Protein AF-A0A3P7K8U7-F1 (afdb_monomer)

Radius of gyration: 27.92 Å; Cα contacts (8 Å, |Δi|>4): 112; chains: 1; bounding box: 57×31×73 Å

Secondary structure (DSSP, 8-state):
-EE--TTS--EE-----PPPPPP-GGG-HHHHS-EEEEEEEEEPPPTTS--EEEEEEEEES-S---TTPPP-EEEEEEEEE--

Nearest PDB structures (foldseek):
  4ibn-assembly1_A  TM=4.722E-01  e=1.137E+00  uncultured organism
  5fs4-assembly1_A  TM=5.083E-01  e=3.700E+00  Acinetobacter phage AP205

Solvent-accessible surface area (backbone atoms only — not comparable to full-atom values): 5549 Å² total; per-residue (Å²): 102,79,63,91,44,101,90,56,81,84,56,81,58,87,77,92,79,87,80,83,72,91,80,61,61,86,76,41,65,76,26,62,40,64,40,73,52,72,52,72,51,74,57,78,69,62,92,94,55,70,51,40,39,44,33,44,37,40,38,30,69,39,69,59,79,59,96,90,64,85,86,70,74,49,76,48,79,47,78,46,75,52,127

InterPro domains:
  IPR014752 Arrestin-like, C-terminal domain superfamily [G3DSA:2.60.40.640] (30-79)

Foldseek 3Di:
DWDDDPVDDIDDDDDDDDDDDDDDLVVDPQQQAKDKDKDKDWDDDDPDAFTKIKMKMKIWRGNDDDPPDDTDIDMDIDIDGDD

pLDDT: mean 81.26, std 12.89, range [44.12, 95.88]

Organism: Strongylus vulgaris (NCBI:txid40348)

Structure (mmCIF, N/CA/C/O backbone):
data_AF-A0A3P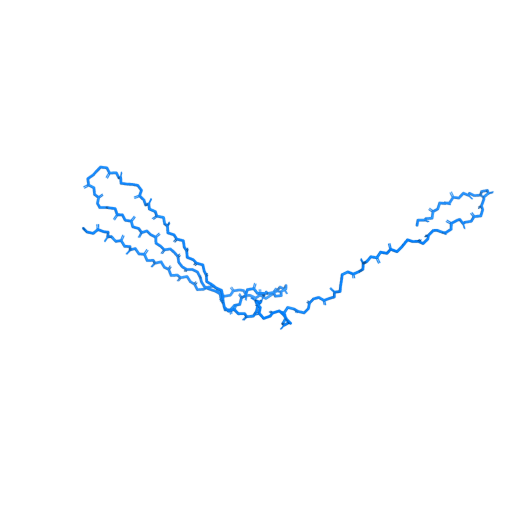7K8U7-F1
#
_entry.id   AF-A0A3P7K8U7-F1
#
loop_
_atom_site.group_PDB
_atom_site.id
_atom_site.type_symbol
_atom_site.label_atom_id
_atom_site.label_alt_id
_atom_site.label_comp_id
_atom_site.label_asym_id
_atom_site.label_entity_id
_atom_site.label_seq_id
_atom_site.pdbx_PDB_ins_code
_atom_site.Cartn_x
_atom_site.Cartn_y
_atom_site.Cartn_z
_atom_site.occupancy
_atom_site.B_iso_or_equiv
_atom_site.auth_seq_id
_atom_site.auth_comp_id
_atom_site.auth_asym_id
_atom_site.auth_atom_id
_atom_site.pdbx_PDB_model_num
ATOM 1 N N . ALA A 1 1 ? 27.726 10.703 -19.409 1.00 63.28 1 ALA A N 1
ATOM 2 C CA . ALA A 1 1 ? 27.906 12.150 -19.642 1.00 63.28 1 ALA A CA 1
ATOM 3 C C . ALA A 1 1 ? 28.741 12.317 -20.900 1.00 63.28 1 ALA A C 1
ATOM 5 O O . ALA A 1 1 ? 29.595 11.468 -21.131 1.00 63.28 1 ALA A O 1
ATOM 6 N N . ILE A 1 2 ? 28.463 13.341 -21.704 1.00 65.75 2 ILE A N 1
ATOM 7 C CA . ILE A 1 2 ? 29.217 13.648 -22.923 1.00 65.75 2 ILE A CA 1
ATOM 8 C C . ILE A 1 2 ? 29.905 14.990 -22.675 1.00 65.75 2 ILE A C 1
ATOM 10 O O . ILE A 1 2 ? 29.252 15.936 -22.240 1.00 65.75 2 ILE A O 1
ATOM 14 N N . CYS A 1 3 ? 31.220 15.043 -22.869 1.00 68.00 3 CYS A N 1
ATOM 15 C CA . CYS A 1 3 ? 31.983 16.285 -22.835 1.00 68.00 3 CYS A CA 1
ATOM 16 C C . CYS A 1 3 ? 32.350 16.647 -24.267 1.00 68.00 3 CYS A C 1
ATOM 18 O O . CYS A 1 3 ? 33.274 16.055 -24.819 1.00 68.00 3 CYS A O 1
ATOM 20 N N . GLU A 1 4 ? 31.641 17.610 -24.845 1.00 73.12 4 GLU A N 1
ATOM 21 C CA . GLU A 1 4 ? 31.941 18.086 -26.191 1.00 73.12 4 GLU A CA 1
ATOM 22 C C . GLU A 1 4 ? 33.204 18.952 -26.172 1.00 73.12 4 GLU A C 1
ATOM 24 O O . GLU A 1 4 ? 33.314 19.923 -25.417 1.00 73.12 4 GLU A O 1
ATOM 29 N N . ARG A 1 5 ? 34.178 18.577 -27.001 1.00 77.62 5 ARG A N 1
ATOM 30 C CA . ARG A 1 5 ? 35.399 19.343 -27.252 1.00 77.62 5 ARG A CA 1
ATOM 31 C C . ARG A 1 5 ? 35.606 19.392 -28.763 1.00 77.62 5 ARG A C 1
ATOM 33 O O . ARG A 1 5 ? 36.022 18.393 -29.328 1.00 77.62 5 ARG A O 1
ATOM 40 N N . PRO A 1 6 ? 35.362 20.533 -29.428 1.00 77.50 6 PRO A N 1
ATOM 41 C CA . PRO A 1 6 ? 35.397 20.625 -30.893 1.00 77.50 6 PRO A CA 1
ATOM 42 C C . PRO A 1 6 ? 36.734 20.242 -31.549 1.00 77.50 6 PRO A C 1
ATOM 44 O O . PRO A 1 6 ? 36.790 20.032 -32.756 1.00 77.50 6 PRO A O 1
ATOM 47 N N . TRP A 1 7 ? 37.817 20.201 -30.769 1.00 84.50 7 TRP A N 1
ATOM 48 C CA . TRP A 1 7 ? 39.178 19.878 -31.205 1.00 84.50 7 TRP A CA 1
ATOM 49 C C . TRP A 1 7 ? 39.642 18.469 -30.799 1.00 84.50 7 TRP A C 1
ATOM 51 O O . TRP A 1 7 ? 40.809 18.141 -30.998 1.00 84.50 7 TRP A O 1
ATOM 61 N N . ASP A 1 8 ? 38.780 17.663 -30.180 1.00 76.56 8 ASP A N 1
ATOM 62 C CA . ASP A 1 8 ? 39.123 16.359 -29.607 1.00 76.56 8 ASP A CA 1
ATOM 63 C C . ASP A 1 8 ? 37.999 15.351 -29.894 1.00 76.56 8 ASP A C 1
ATOM 65 O O . ASP A 1 8 ? 36.872 15.729 -30.207 1.00 76.56 8 ASP A O 1
ATOM 69 N N . PHE A 1 9 ? 38.298 14.058 -29.832 1.00 76.62 9 PHE A N 1
ATOM 70 C CA . PHE A 1 9 ? 37.308 13.026 -30.142 1.00 76.62 9 PHE A CA 1
ATOM 71 C C . PHE A 1 9 ? 36.307 12.854 -28.993 1.00 76.62 9 PHE A C 1
ATOM 73 O O . PHE A 1 9 ? 36.645 13.035 -27.821 1.00 76.62 9 PHE A O 1
ATOM 80 N N . ASP A 1 10 ? 35.079 12.443 -29.316 1.00 76.25 10 ASP A N 1
ATOM 81 C CA . ASP A 1 10 ? 34.019 12.270 -28.323 1.00 76.25 10 ASP A CA 1
ATOM 82 C C . ASP A 1 10 ? 34.353 11.166 -27.311 1.00 76.25 10 ASP A C 1
ATOM 84 O O . ASP A 1 10 ? 34.359 9.968 -27.611 1.00 76.25 10 ASP A O 1
ATOM 88 N N . ILE A 1 11 ? 34.584 11.570 -26.061 1.00 78.50 11 ILE A N 1
ATOM 89 C CA . ILE A 1 11 ? 34.807 10.641 -24.954 1.00 78.50 11 ILE A CA 1
ATOM 90 C C . ILE A 1 11 ? 33.451 10.239 -24.369 1.00 78.50 11 ILE A C 1
ATOM 92 O O . ILE A 1 11 ? 32.800 11.008 -23.656 1.00 78.50 11 ILE A O 1
ATOM 96 N N . VAL A 1 12 ? 33.037 8.997 -24.623 1.00 78.06 12 VAL A N 1
ATOM 97 C CA . VAL A 1 12 ? 31.807 8.424 -24.059 1.00 78.06 12 VAL A CA 1
ATOM 98 C C . VAL A 1 12 ? 32.119 7.683 -22.761 1.00 78.06 12 VAL A C 1
ATOM 100 O O . VAL A 1 12 ? 32.863 6.704 -22.754 1.00 78.06 12 VAL A O 1
ATOM 103 N N . THR A 1 13 ? 31.494 8.097 -21.655 1.00 81.50 13 THR A N 1
ATOM 104 C CA . THR A 1 13 ? 31.551 7.356 -20.384 1.00 81.50 13 THR A CA 1
ATOM 105 C C . THR A 1 13 ? 30.244 6.612 -20.107 1.00 81.50 13 THR A C 1
ATOM 107 O O . THR A 1 13 ? 29.152 7.175 -20.245 1.00 81.50 13 THR A O 1
ATOM 110 N N . ARG A 1 14 ? 30.351 5.346 -19.686 1.00 83.06 14 ARG A N 1
ATOM 111 C CA . ARG A 1 14 ? 29.226 4.506 -19.252 1.00 83.06 14 ARG A CA 1
ATOM 112 C C . ARG A 1 14 ? 29.308 4.310 -17.744 1.00 83.06 14 ARG A C 1
ATOM 114 O O . ARG A 1 14 ? 30.344 3.901 -17.231 1.00 83.06 14 ARG A O 1
ATOM 121 N N . LYS A 1 15 ? 28.208 4.583 -17.044 1.00 87.25 15 LYS A N 1
ATOM 122 C CA . LYS A 1 15 ? 28.093 4.381 -15.598 1.00 87.25 15 LYS A CA 1
ATOM 123 C C . LYS A 1 15 ? 26.928 3.441 -15.323 1.00 87.25 15 LYS A C 1
ATOM 125 O O . LYS A 1 15 ? 25.831 3.671 -15.825 1.00 87.25 15 LYS A O 1
ATOM 130 N N . ALA A 1 16 ? 27.181 2.395 -14.542 1.00 89.06 16 ALA A N 1
ATOM 131 C CA . ALA A 1 16 ? 26.125 1.512 -14.075 1.00 89.06 16 ALA A CA 1
ATOM 132 C C . ALA A 1 16 ? 25.175 2.272 -13.139 1.00 89.06 16 ALA A C 1
ATO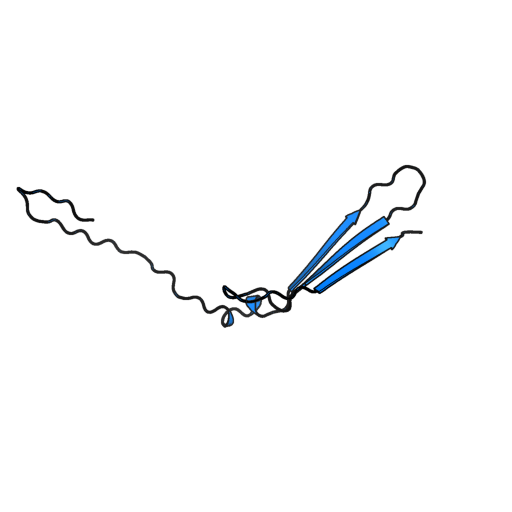M 134 O O . ALA A 1 16 ? 25.605 3.119 -12.350 1.00 89.06 16 ALA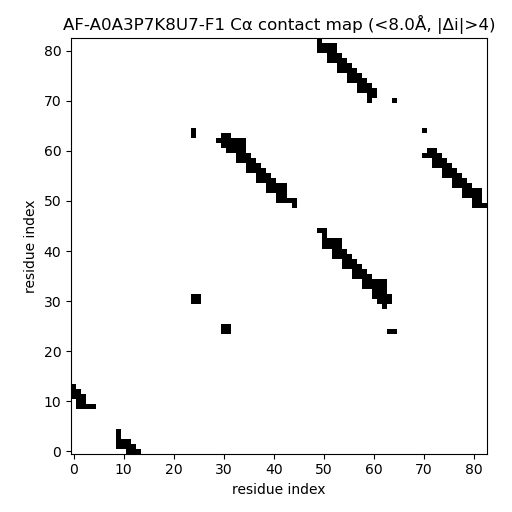 A O 1
ATOM 135 N N . PHE A 1 17 ? 23.891 1.954 -13.230 1.00 88.25 17 PHE A N 1
ATOM 136 C CA . PHE A 1 17 ? 22.862 2.421 -12.314 1.00 88.25 17 PHE A CA 1
ATOM 137 C C . PHE A 1 17 ? 21.935 1.255 -11.984 1.00 88.25 17 PHE A C 1
ATOM 139 O O . PHE A 1 17 ? 21.809 0.313 -12.766 1.00 88.25 17 PHE A O 1
ATOM 146 N N . THR A 1 18 ? 21.302 1.327 -10.820 1.00 89.12 18 THR A N 1
ATOM 147 C CA . THR A 1 18 ? 20.319 0.335 -10.391 1.00 89.12 18 THR A CA 1
ATOM 148 C C . THR A 1 18 ? 18.928 0.853 -10.714 1.00 89.12 18 THR A C 1
ATOM 150 O O . THR A 1 18 ? 18.599 1.992 -10.386 1.00 89.12 18 THR A O 1
ATOM 153 N N . VAL A 1 19 ? 18.109 0.008 -11.334 1.00 86.31 19 VAL A N 1
ATOM 154 C CA . VAL A 1 19 ? 16.669 0.234 -11.465 1.00 86.31 19 VAL A CA 1
ATOM 155 C C . VAL A 1 19 ? 15.984 -0.568 -10.370 1.00 86.31 19 VAL A C 1
ATOM 157 O O . VAL A 1 19 ? 16.205 -1.773 -10.264 1.00 86.31 19 VAL A O 1
ATOM 160 N N . ILE A 1 20 ? 15.177 0.097 -9.549 1.00 82.81 20 ILE A N 1
ATOM 161 C CA . ILE A 1 20 ? 14.288 -0.590 -8.612 1.00 82.81 20 ILE A CA 1
ATOM 162 C C . ILE A 1 20 ? 13.123 -1.143 -9.440 1.00 82.81 20 ILE A C 1
ATOM 164 O O . ILE A 1 20 ? 12.518 -0.408 -10.221 1.00 82.81 20 ILE A O 1
ATOM 168 N N . GLY A 1 21 ? 12.889 -2.453 -9.339 1.00 80.44 21 GLY A N 1
ATOM 169 C CA . GLY A 1 21 ? 11.848 -3.147 -10.095 1.00 80.44 21 GLY A CA 1
ATOM 170 C C . GLY A 1 21 ? 10.437 -2.693 -9.718 1.00 80.44 21 GLY A C 1
ATOM 171 O O . GLY A 1 21 ? 10.234 -2.006 -8.720 1.00 80.44 21 GLY A O 1
ATOM 172 N N . ILE A 1 22 ? 9.458 -3.092 -10.530 1.00 79.44 22 ILE A N 1
ATOM 173 C CA . ILE A 1 22 ? 8.041 -2.883 -10.216 1.00 79.44 22 ILE A CA 1
ATOM 174 C C . ILE A 1 22 ? 7.691 -3.776 -9.024 1.00 79.44 22 ILE A C 1
ATOM 176 O O . ILE A 1 22 ? 7.876 -4.991 -9.089 1.00 79.44 22 ILE A O 1
ATOM 180 N N . GLU A 1 23 ? 7.194 -3.170 -7.951 1.00 77.94 23 GLU A N 1
ATOM 181 C CA . GLU A 1 23 ? 6.750 -3.877 -6.754 1.00 77.94 23 GLU A CA 1
ATOM 182 C C . GLU A 1 23 ? 5.247 -4.165 -6.864 1.00 77.94 23 GLU A C 1
ATOM 184 O O . GLU A 1 23 ? 4.433 -3.247 -6.996 1.00 77.94 23 GLU A O 1
ATOM 189 N N . ASP A 1 24 ? 4.874 -5.447 -6.865 1.00 83.50 24 ASP A N 1
ATOM 190 C CA . ASP A 1 24 ? 3.470 -5.855 -6.816 1.00 83.50 24 ASP A CA 1
ATOM 191 C C . ASP A 1 24 ? 3.003 -5.855 -5.362 1.00 83.50 24 ASP A C 1
ATOM 193 O O . ASP A 1 24 ? 3.392 -6.713 -4.572 1.00 83.50 24 ASP A O 1
ATOM 197 N N . ILE A 1 25 ? 2.137 -4.910 -5.009 1.00 84.81 25 ILE A N 1
ATOM 198 C CA . ILE A 1 25 ? 1.558 -4.784 -3.665 1.00 84.81 25 ILE A CA 1
ATOM 199 C C . ILE A 1 25 ? 0.867 -6.080 -3.220 1.00 84.81 25 ILE A C 1
ATOM 201 O O . ILE A 1 25 ? 0.876 -6.397 -2.034 1.00 84.81 25 ILE A O 1
ATOM 205 N N . ASN A 1 26 ? 0.303 -6.857 -4.150 1.00 83.44 26 ASN A N 1
ATOM 206 C CA . ASN A 1 26 ? -0.371 -8.113 -3.812 1.00 83.44 26 ASN A CA 1
ATOM 207 C C . ASN A 1 26 ? 0.606 -9.226 -3.406 1.00 83.44 26 ASN A C 1
ATOM 209 O O . ASN A 1 26 ? 0.180 -10.237 -2.850 1.00 83.44 26 ASN A O 1
ATOM 213 N N . SER A 1 27 ? 1.903 -9.058 -3.682 1.00 86.06 27 SER A N 1
ATOM 214 C CA . SER A 1 27 ? 2.945 -10.003 -3.273 1.00 86.06 27 SER A CA 1
ATOM 215 C C . SER A 1 27 ? 3.353 -9.853 -1.804 1.00 86.06 27 SER A C 1
ATOM 217 O O . SER A 1 27 ? 3.895 -10.795 -1.225 1.00 86.06 27 SER A O 1
ATOM 219 N N . ASP A 1 28 ? 3.050 -8.712 -1.174 1.00 90.06 28 ASP A N 1
ATOM 220 C CA . ASP A 1 28 ? 3.288 -8.488 0.250 1.00 90.06 28 ASP A CA 1
ATOM 221 C C . ASP A 1 28 ? 1.993 -8.690 1.046 1.00 90.06 28 ASP A C 1
ATOM 223 O O . ASP A 1 28 ? 1.107 -7.834 1.076 1.00 90.06 28 ASP A O 1
ATOM 227 N N . ALA A 1 29 ? 1.901 -9.824 1.745 1.00 87.62 29 ALA A N 1
ATOM 228 C CA . ALA A 1 29 ? 0.746 -10.170 2.574 1.00 87.62 29 ALA A CA 1
ATOM 229 C C . ALA A 1 29 ? 0.396 -9.079 3.607 1.00 87.62 29 ALA A C 1
ATOM 231 O O . ALA A 1 29 ? -0.776 -8.846 3.890 1.00 87.62 29 ALA A O 1
ATOM 232 N N . ARG A 1 30 ? 1.387 -8.329 4.108 1.00 89.50 30 ARG A N 1
ATOM 233 C CA . ARG A 1 30 ? 1.169 -7.253 5.093 1.00 89.50 30 ARG A CA 1
ATOM 234 C C . ARG A 1 30 ? 0.344 -6.101 4.523 1.00 89.50 30 ARG A C 1
ATOM 236 O O . ARG A 1 30 ? -0.298 -5.363 5.271 1.00 89.50 30 ARG A O 1
ATOM 243 N N . LEU A 1 31 ? 0.374 -5.933 3.201 1.00 91.31 31 LEU A N 1
ATOM 244 C CA . LEU A 1 31 ? -0.331 -4.870 2.495 1.00 91.31 31 LEU A CA 1
ATOM 245 C C . LEU A 1 31 ? -1.800 -5.207 2.227 1.00 91.31 31 LEU A C 1
ATOM 247 O O . LEU A 1 31 ? -2.602 -4.290 2.057 1.00 91.31 31 LEU A O 1
ATOM 251 N N . VAL A 1 32 ? -2.172 -6.488 2.241 1.00 91.12 32 VAL A N 1
ATOM 252 C CA . VAL A 1 32 ? -3.548 -6.964 2.009 1.00 91.12 32 VAL A CA 1
ATOM 253 C C . VAL A 1 32 ? -4.304 -7.317 3.291 1.00 91.12 32 VAL A C 1
ATOM 255 O O . VAL A 1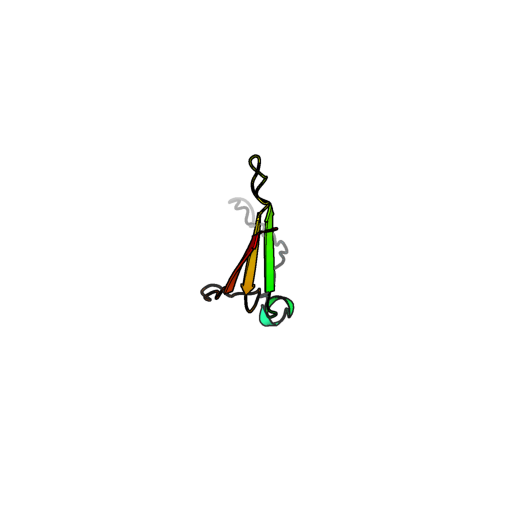 32 ? -5.518 -7.497 3.2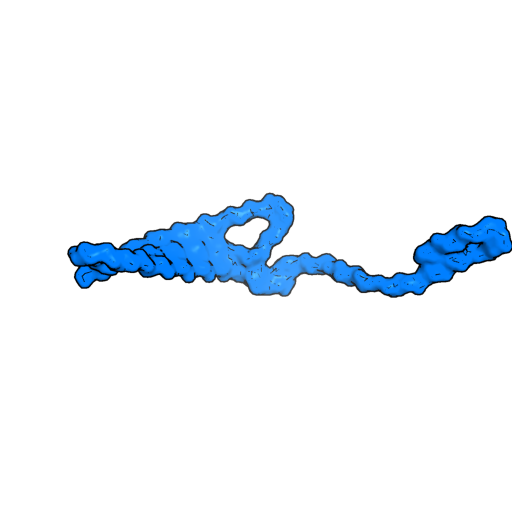47 1.00 91.12 32 VAL A O 1
ATOM 258 N N . GLU A 1 33 ? -3.625 -7.374 4.435 1.00 91.81 33 GLU A N 1
ATOM 259 C CA . GLU A 1 33 ? -4.253 -7.643 5.730 1.00 91.81 33 GLU A CA 1
ATOM 260 C C . GLU A 1 33 ? -4.932 -6.395 6.339 1.00 91.81 33 GLU A C 1
ATOM 262 O O . G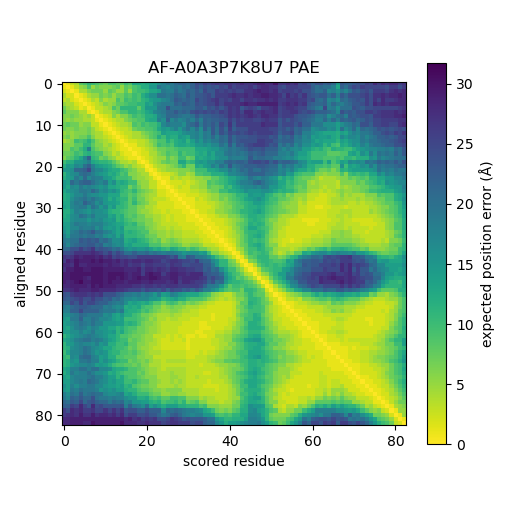LU A 1 33 ? -4.402 -5.281 6.229 1.00 91.81 33 GLU A O 1
ATOM 267 N N . PRO A 1 34 ? -6.080 -6.557 7.032 1.00 93.50 34 PRO A N 1
ATOM 268 C CA . PRO A 1 34 ? -6.739 -5.465 7.740 1.00 93.50 34 PRO A CA 1
ATOM 269 C C . PRO A 1 34 ? -5.844 -4.826 8.799 1.00 93.50 34 PRO A C 1
ATOM 271 O O . PRO A 1 34 ? -5.187 -5.515 9.579 1.00 93.50 34 PRO A O 1
ATOM 274 N N . VAL A 1 35 ? -5.892 -3.497 8.893 1.00 94.00 35 VAL A N 1
ATOM 275 C CA . VAL A 1 35 ? -5.119 -2.731 9.876 1.00 94.00 35 VAL A CA 1
ATOM 276 C C . VAL A 1 35 ? -6.040 -1.918 10.775 1.00 94.00 35 VAL A C 1
ATOM 278 O O . VAL A 1 35 ? -7.015 -1.312 10.326 1.00 94.00 35 VAL A O 1
ATOM 281 N N . SER A 1 36 ? -5.729 -1.891 12.071 1.00 93.88 36 SER A N 1
ATOM 282 C CA . SER A 1 36 ? -6.444 -1.084 13.056 1.00 93.88 36 SER A CA 1
ATOM 283 C C . SER A 1 36 ? -5.492 -0.309 13.949 1.00 93.88 36 SER A C 1
ATOM 285 O O . SER A 1 36 ? -4.467 -0.843 14.364 1.00 93.88 36 SER A O 1
ATOM 287 N N . SER A 1 37 ? -5.868 0.917 14.294 1.00 92.25 37 SER A N 1
ATOM 288 C CA . SER A 1 37 ? -5.163 1.754 15.263 1.00 92.25 37 SER A CA 1
ATOM 289 C C . SER A 1 37 ? -6.151 2.300 16.286 1.00 92.25 37 SER A C 1
ATOM 291 O O . SER A 1 37 ? -7.292 2.616 15.941 1.00 92.25 37 SER A O 1
ATOM 293 N N . SER A 1 38 ? -5.733 2.407 17.544 1.00 91.44 38 SER A N 1
ATOM 294 C CA . SER A 1 38 ? -6.539 3.007 18.602 1.00 91.44 38 SER A CA 1
ATOM 295 C C . SER A 1 38 ? -5.703 3.943 19.452 1.00 91.44 38 SER A C 1
ATOM 297 O O . SER A 1 38 ? -4.617 3.563 19.877 1.00 91.44 38 SER A O 1
ATOM 299 N N . GLU A 1 39 ? -6.248 5.116 19.747 1.00 88.62 39 GLU A N 1
ATOM 300 C CA . GLU A 1 39 ? -5.602 6.137 20.567 1.00 88.62 39 GLU A CA 1
ATOM 301 C C . GLU A 1 39 ? -6.552 6.597 21.672 1.00 88.62 39 GLU A C 1
ATOM 303 O O . GLU A 1 39 ? -7.767 6.702 21.457 1.00 88.62 39 GLU A O 1
ATOM 308 N N . SER A 1 40 ? -6.015 6.880 22.857 1.00 85.38 40 SER A N 1
ATOM 309 C CA . SER A 1 40 ? -6.801 7.346 23.999 1.00 85.38 40 SER A CA 1
ATOM 310 C C . SER A 1 40 ? -6.198 8.590 24.624 1.00 85.38 40 SER A C 1
ATOM 312 O O . SER A 1 40 ? -5.022 8.612 24.966 1.00 85.38 40 SER A O 1
ATOM 314 N N . ASN A 1 41 ? -7.030 9.607 24.839 1.00 81.50 41 ASN A N 1
ATOM 315 C CA . ASN A 1 41 ? -6.622 10.824 25.524 1.00 81.50 41 ASN A CA 1
ATOM 316 C C . ASN A 1 41 ? -7.284 10.905 26.906 1.00 81.50 41 ASN A C 1
ATOM 318 O O . ASN A 1 41 ? -8.509 10.785 27.034 1.00 81.50 41 ASN A O 1
ATOM 322 N N . HIS A 1 42 ? -6.455 11.118 27.928 1.00 69.12 42 HIS A N 1
ATOM 323 C CA . HIS A 1 42 ? -6.884 11.437 29.281 1.00 69.12 42 HIS A CA 1
ATOM 324 C C . HIS A 1 42 ? -7.049 12.952 29.396 1.00 69.12 42 HIS A C 1
ATOM 326 O O . HIS A 1 42 ? -6.072 13.693 29.501 1.00 69.12 42 HIS A O 1
ATOM 332 N N . THR A 1 43 ? -8.290 13.434 29.407 1.00 65.50 43 THR A N 1
ATOM 333 C CA . THR A 1 43 ? -8.544 14.830 29.774 1.00 65.50 43 THR A CA 1
ATOM 334 C C . THR A 1 43 ? -8.201 15.029 31.249 1.00 65.50 43 THR A C 1
ATOM 336 O O . THR A 1 43 ? -8.824 14.422 32.119 1.00 65.50 43 THR A O 1
ATOM 339 N N . VAL A 1 44 ? -7.187 15.858 31.516 1.00 55.09 44 VAL A N 1
ATOM 340 C CA . VAL A 1 44 ? -6.770 16.268 32.864 1.00 55.09 44 VAL A CA 1
ATOM 341 C C . VAL A 1 44 ? -7.935 16.918 33.607 1.00 55.09 44 VAL A C 1
ATOM 343 O O . VAL A 1 44 ? -8.620 17.794 33.078 1.00 55.09 44 VAL A O 1
ATOM 346 N N . ALA A 1 45 ? -8.145 16.455 34.837 1.00 51.78 45 ALA A N 1
ATOM 347 C CA . ALA A 1 45 ? -9.200 16.893 35.735 1.00 51.78 45 ALA A CA 1
ATOM 348 C C . ALA A 1 45 ? -9.118 18.400 36.013 1.00 51.78 45 ALA A C 1
ATOM 350 O O . ALA A 1 45 ? -8.106 18.893 36.512 1.00 51.78 45 ALA A O 1
ATOM 351 N N . TRP A 1 46 ? -10.211 19.122 35.766 1.00 44.12 46 TRP A N 1
ATOM 352 C CA . TRP A 1 46 ? -10.445 20.412 36.411 1.00 44.12 46 TRP A CA 1
ATOM 353 C C . TRP A 1 46 ? -11.188 20.142 37.722 1.00 44.12 46 TRP A C 1
ATOM 355 O O . TRP A 1 46 ? -12.163 19.389 37.716 1.00 44.12 46 TRP A O 1
ATOM 365 N N . CYS A 1 47 ? -10.695 20.704 38.831 1.00 53.94 47 CYS A N 1
ATOM 366 C CA . CYS A 1 47 ? -11.151 20.469 40.207 1.00 53.94 47 CYS A CA 1
ATOM 367 C C . CYS A 1 47 ? -12.629 20.038 40.337 1.00 53.94 47 CYS A C 1
ATOM 369 O O . CYS A 1 47 ? -13.543 20.793 40.002 1.00 53.94 47 CYS A O 1
ATOM 371 N N . CYS A 1 48 ? -12.820 18.847 40.918 1.00 61.72 48 CYS A N 1
ATOM 372 C CA . CYS A 1 48 ? -14.075 18.297 41.452 1.00 61.72 48 CYS A CA 1
ATOM 373 C C . CYS A 1 48 ? -15.082 17.634 40.485 1.00 61.72 48 CYS A C 1
ATOM 375 O O . CYS A 1 48 ? -16.219 17.411 40.902 1.00 61.72 48 CYS A O 1
ATOM 377 N N . ARG A 1 49 ? -14.715 17.232 39.256 1.00 61.31 49 ARG A N 1
ATOM 378 C CA . ARG A 1 49 ? -15.532 16.284 38.458 1.00 61.31 49 ARG A CA 1
ATOM 379 C C . ARG A 1 49 ? -14.705 15.176 37.804 1.00 61.31 49 ARG A C 1
ATOM 381 O 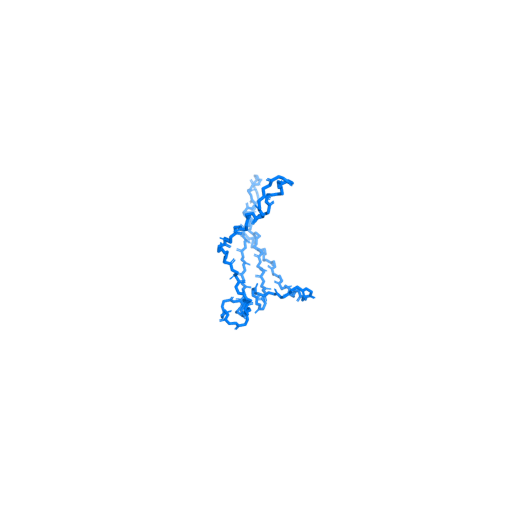O . ARG A 1 49 ? -13.508 15.324 37.593 1.00 61.31 49 ARG A O 1
ATOM 388 N N . THR A 1 50 ? -15.391 14.060 37.562 1.00 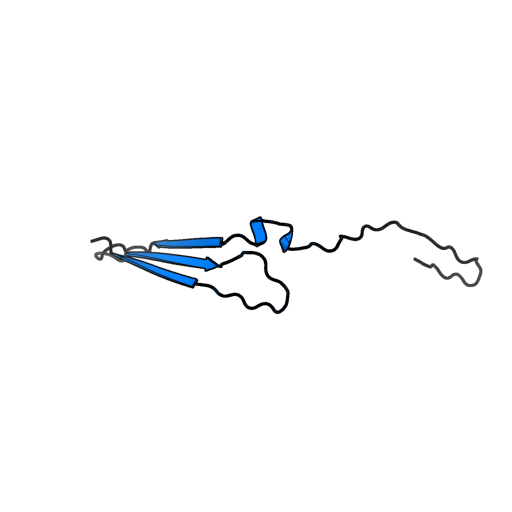58.25 50 THR A N 1
ATOM 389 C CA . THR A 1 50 ? -14.898 12.742 37.147 1.00 58.25 50 THR A CA 1
ATOM 390 C C . THR A 1 50 ? -13.924 12.774 35.973 1.00 58.25 50 THR A C 1
ATOM 392 O O . THR A 1 50 ? -14.138 13.470 34.980 1.00 58.25 50 THR A O 1
ATOM 395 N N . ASN A 1 51 ? -12.870 11.959 36.076 1.00 64.00 51 ASN A N 1
ATOM 396 C CA . ASN A 1 51 ? -11.947 11.722 34.973 1.00 64.00 51 ASN A CA 1
ATOM 397 C C . ASN A 1 51 ? -12.716 11.061 33.814 1.00 64.00 51 ASN A C 1
ATOM 399 O O . ASN A 1 51 ? -13.519 10.148 33.998 1.00 64.00 51 ASN A O 1
ATOM 403 N N . GLY A 1 52 ? -12.505 11.555 32.601 1.00 68.56 52 GLY A N 1
ATOM 404 C CA . GLY A 1 52 ? -13.054 10.964 31.385 1.00 68.56 52 GLY A CA 1
ATOM 405 C C . GLY A 1 52 ? -11.922 10.452 30.509 1.00 68.56 52 GLY A C 1
ATOM 406 O O . GLY A 1 52 ? -10.891 11.114 30.387 1.00 68.56 52 GLY A O 1
ATOM 407 N N . MET A 1 53 ? -12.114 9.291 29.886 1.00 74.94 53 MET A N 1
ATOM 408 C CA . MET A 1 53 ? -11.230 8.791 28.837 1.00 74.94 53 MET A CA 1
ATOM 409 C C . MET A 1 53 ? -11.981 8.770 27.511 1.00 74.94 53 MET A C 1
ATOM 411 O O . MET A 1 53 ? -13.058 8.176 27.397 1.00 74.94 53 MET A O 1
ATOM 415 N N . ILE A 1 54 ? -11.401 9.419 26.503 1.00 83.00 54 ILE A N 1
ATOM 416 C CA . ILE A 1 54 ? -11.890 9.358 25.127 1.00 83.00 54 ILE A CA 1
ATOM 417 C C . ILE A 1 54 ? -10.950 8.448 24.350 1.00 83.00 54 ILE A C 1
ATOM 419 O O . ILE A 1 54 ? -9.772 8.766 24.209 1.00 83.00 54 ILE A O 1
ATOM 423 N N . THR A 1 55 ? -11.482 7.348 23.822 1.00 85.94 55 THR A N 1
ATOM 424 C CA . THR A 1 55 ? -10.743 6.427 22.952 1.00 85.94 55 THR A CA 1
ATOM 425 C C . THR A 1 55 ? -11.313 6.490 21.540 1.00 85.94 55 THR A C 1
ATOM 427 O O . THR A 1 55 ?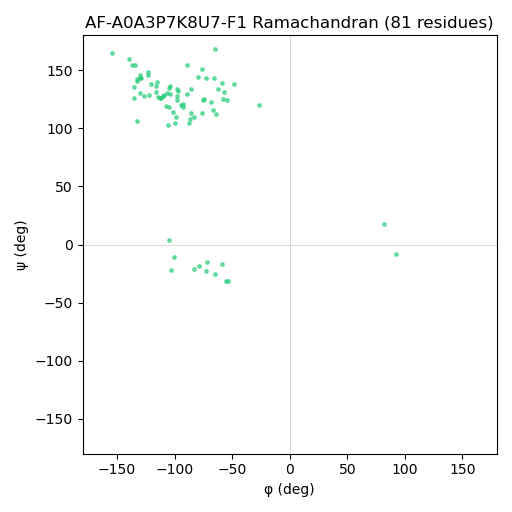 -12.520 6.316 21.342 1.00 85.94 55 THR A O 1
ATOM 430 N N . GLY A 1 56 ? -10.457 6.736 20.554 1.00 89.94 56 GLY A N 1
ATOM 431 C CA . GLY A 1 56 ? -10.763 6.598 19.133 1.00 89.94 56 GLY A CA 1
ATOM 432 C C . GLY A 1 56 ? -10.132 5.325 18.577 1.00 89.94 56 GLY A C 1
ATOM 433 O O . GLY A 1 56 ? -8.990 5.022 18.891 1.00 89.94 56 GLY A O 1
ATOM 434 N N . GLU A 1 57 ? -10.867 4.578 17.763 1.00 93.50 57 GLU A N 1
ATOM 435 C CA . GLU A 1 57 ? -10.406 3.370 17.071 1.00 93.50 57 GLU A CA 1
ATOM 436 C C . GLU A 1 57 ? -10.698 3.532 15.573 1.00 93.50 57 GLU A C 1
ATOM 438 O O . GLU A 1 57 ? -11.828 3.848 15.199 1.00 93.50 57 GLU A O 1
ATOM 443 N N . LEU A 1 58 ? -9.693 3.341 14.723 1.00 94.50 58 LEU A N 1
ATOM 444 C CA . LEU A 1 58 ? -9.763 3.406 13.264 1.00 94.50 58 LEU A CA 1
ATOM 445 C C . LEU A 1 58 ? -9.435 2.025 12.692 1.00 94.50 58 LEU A C 1
ATOM 447 O O . LEU A 1 58 ? -8.480 1.395 13.146 1.00 94.50 58 LEU A O 1
ATOM 451 N N . LYS A 1 59 ? -10.187 1.558 11.691 1.00 95.81 59 LYS A N 1
ATOM 452 C CA . LYS A 1 59 ? -9.889 0.321 10.955 1.00 95.81 59 LYS A CA 1
ATOM 453 C C . LYS A 1 59 ? -9.991 0.515 9.454 1.00 95.81 59 LYS A C 1
ATOM 455 O O . LYS A 1 59 ? -10.924 1.163 8.973 1.00 95.81 59 LYS A O 1
ATOM 460 N N . LEU A 1 60 ? -9.067 -0.118 8.748 1.00 95.88 60 LEU A N 1
ATOM 461 C CA . LEU A 1 60 ? -9.011 -0.242 7.299 1.00 95.88 60 LEU A CA 1
ATOM 462 C C . LEU A 1 60 ? -8.977 -1.729 6.934 1.00 95.88 60 LEU A C 1
ATOM 464 O O . LEU A 1 60 ? -8.430 -2.546 7.673 1.00 95.88 60 LEU A O 1
ATOM 468 N N . GLU A 1 61 ? -9.552 -2.073 5.786 1.00 94.00 61 GLU A N 1
ATOM 469 C CA . GLU A 1 61 ? -9.610 -3.457 5.288 1.00 94.00 61 GLU A CA 1
ATOM 470 C C . GLU A 1 61 ? -8.258 -3.968 4.780 1.00 94.00 61 GLU A C 1
ATOM 472 O O . GLU A 1 61 ? -8.032 -5.172 4.763 1.00 94.00 61 GLU A O 1
ATOM 477 N N . LYS A 1 62 ? -7.364 -3.052 4.397 1.00 93.50 62 LYS A N 1
ATOM 478 C CA . LYS A 1 62 ? -5.994 -3.324 3.959 1.00 93.50 62 LYS A CA 1
ATOM 479 C C . LYS A 1 62 ? -5.100 -2.111 4.212 1.00 93.50 62 LYS A C 1
ATOM 481 O O . LYS A 1 62 ? -5.613 -1.011 4.439 1.00 93.50 62 LYS A O 1
ATOM 486 N N . SER A 1 63 ? -3.783 -2.292 4.167 1.00 93.06 63 SER A N 1
ATOM 487 C CA . SER A 1 63 ? -2.816 -1.203 4.375 1.00 93.06 63 SER A CA 1
ATOM 488 C C . SER A 1 63 ? -2.176 -0.691 3.074 1.00 93.06 63 SER A C 1
ATOM 490 O O . SER A 1 63 ? -1.750 0.463 3.020 1.00 93.06 63 SER A O 1
ATOM 492 N N . GLY A 1 64 ? -2.168 -1.495 2.005 1.00 92.62 64 GLY A N 1
ATOM 493 C CA . GLY A 1 64 ? -1.664 -1.129 0.681 1.00 92.62 64 GLY A CA 1
ATOM 494 C C . GLY A 1 64 ? -2.763 -0.692 -0.285 1.00 92.62 64 GLY A C 1
ATOM 495 O O . GLY A 1 64 ? -3.727 -1.418 -0.530 1.00 92.62 64 GLY A O 1
ATOM 496 N N . PHE A 1 65 ? -2.589 0.482 -0.892 1.00 92.06 65 PHE A N 1
ATOM 497 C CA . PHE A 1 65 ? -3.512 1.044 -1.880 1.00 92.06 65 PHE A CA 1
ATOM 498 C C . PHE A 1 65 ? -2.757 1.496 -3.125 1.00 92.06 65 PHE A C 1
ATOM 500 O O . PHE A 1 65 ? -1.627 1.978 -3.043 1.00 92.06 65 PHE A O 1
ATOM 507 N N . THR A 1 66 ? -3.403 1.362 -4.280 1.00 89.62 66 THR A N 1
ATOM 508 C CA . THR A 1 66 ? -2.849 1.829 -5.557 1.00 89.62 66 THR A CA 1
ATOM 509 C C . THR A 1 66 ? -3.248 3.284 -5.842 1.00 89.62 66 THR A C 1
ATOM 511 O O . THR A 1 66 ? -4.277 3.753 -5.344 1.00 89.62 66 THR A O 1
ATOM 514 N N . PRO A 1 67 ? -2.466 4.042 -6.635 1.00 90.56 67 PRO A N 1
ATOM 515 C CA . PRO A 1 67 ? -2.843 5.400 -7.018 1.00 90.56 67 PRO A CA 1
ATOM 516 C C . PRO A 1 67 ? -4.232 5.454 -7.675 1.00 90.56 67 PRO A C 1
ATOM 518 O O . PRO A 1 67 ? -4.486 4.775 -8.666 1.00 90.56 67 PRO A O 1
ATOM 521 N N . GLY A 1 68 ? -5.127 6.282 -7.127 1.00 93.56 68 GLY A N 1
ATOM 522 C CA . GLY A 1 68 ? -6.509 6.442 -7.607 1.00 93.56 68 GLY A CA 1
ATOM 523 C C . GLY A 1 68 ? -7.544 5.543 -6.919 1.00 93.56 68 GLY A C 1
ATOM 524 O O . GLY A 1 68 ? -8.744 5.745 -7.105 1.00 93.56 68 GLY A O 1
ATOM 525 N N . GLU A 1 69 ? -7.111 4.595 -6.090 1.00 92.88 69 GLU A N 1
ATOM 526 C CA . GLU A 1 69 ? -8.004 3.760 -5.291 1.00 92.88 69 GLU A CA 1
ATOM 527 C C . GLU A 1 69 ? -8.632 4.545 -4.124 1.00 92.88 69 GLU A C 1
ATOM 529 O O . GLU A 1 69 ? -7.990 5.392 -3.499 1.00 92.88 69 GLU A O 1
ATOM 534 N N . LYS A 1 70 ? -9.904 4.265 -3.807 1.00 93.62 70 LYS A N 1
ATOM 535 C CA . LYS A 1 70 ? -10.599 4.877 -2.664 1.00 93.62 70 LYS A CA 1
ATOM 536 C C . LYS A 1 70 ? -10.326 4.094 -1.382 1.00 93.62 70 LYS A C 1
ATOM 538 O O . LYS A 1 70 ? -10.477 2.878 -1.353 1.00 93.62 70 LYS A O 1
ATOM 543 N N . MET A 1 71 ? -10.011 4.809 -0.306 1.00 93.81 71 MET A N 1
ATOM 544 C CA . MET A 1 71 ? -9.813 4.231 1.024 1.00 93.81 71 MET A CA 1
ATOM 545 C C . MET A 1 71 ? -11.108 4.313 1.841 1.00 93.81 71 MET A C 1
ATOM 547 O O . MET A 1 71 ? -11.605 5.409 2.105 1.00 93.81 71 MET A O 1
ATOM 551 N N . ASN A 1 72 ? -11.631 3.164 2.274 1.00 93.06 72 ASN A N 1
ATOM 552 C CA . ASN A 1 72 ? -12.785 3.088 3.170 1.00 93.06 72 ASN A CA 1
ATOM 553 C C . ASN A 1 72 ? -12.307 2.873 4.608 1.00 93.06 72 ASN A C 1
ATOM 555 O O . ASN A 1 72 ? -11.815 1.799 4.947 1.00 93.06 72 ASN A O 1
ATOM 559 N N . ALA A 1 73 ? -12.460 3.892 5.454 1.00 92.94 73 ALA A N 1
ATOM 560 C CA . ALA A 1 73 ? -12.085 3.822 6.861 1.00 92.94 73 ALA A CA 1
ATOM 561 C C . ALA A 1 73 ? -13.318 3.730 7.758 1.00 92.94 73 ALA A C 1
ATOM 563 O O . ALA A 1 73 ? -14.240 4.542 7.656 1.00 92.94 73 ALA A O 1
ATOM 564 N N . SER A 1 74 ? -13.312 2.770 8.681 1.00 94.06 74 SER A N 1
ATOM 565 C CA . SER A 1 74 ? -14.301 2.700 9.754 1.00 94.06 74 SER A CA 1
ATOM 566 C C . SER A 1 74 ? -13.718 3.301 11.027 1.00 94.06 74 SER A C 1
ATOM 568 O O . SER A 1 74 ? -12.578 3.017 11.391 1.00 94.06 74 SER A O 1
ATOM 570 N N . TYR A 1 75 ? -14.489 4.147 11.707 1.00 92.56 75 TYR A N 1
ATOM 571 C CA . TYR A 1 75 ? -14.074 4.766 12.960 1.00 92.56 75 TYR A CA 1
ATOM 572 C C . TYR A 1 75 ? -15.074 4.458 14.075 1.00 92.56 75 TYR A C 1
ATOM 574 O O . TYR A 1 75 ? -16.282 4.362 13.852 1.00 92.56 75 TYR A O 1
ATOM 582 N N . ARG A 1 76 ? -14.571 4.309 15.300 1.00 90.94 76 ARG A N 1
ATOM 583 C CA . ARG A 1 76 ? -15.366 4.091 16.508 1.00 90.94 76 ARG A CA 1
ATOM 584 C C . ARG A 1 76 ? -14.845 4.978 17.629 1.00 90.94 76 ARG A C 1
ATOM 586 O O . ARG A 1 76 ? -13.672 4.923 17.978 1.00 90.94 76 ARG A O 1
ATOM 593 N N . LYS A 1 77 ? -15.735 5.773 18.224 1.00 85.38 77 LYS A N 1
ATOM 594 C CA . LYS A 1 77 ? -15.442 6.599 19.403 1.00 85.38 77 LYS A CA 1
ATOM 595 C C . LYS A 1 77 ? -16.051 5.951 20.644 1.00 85.38 77 LYS A C 1
ATOM 597 O O . LYS A 1 77 ? -17.240 5.641 20.646 1.00 85.38 77 LYS A O 1
ATOM 602 N N . LYS A 1 78 ? -15.262 5.779 21.702 1.00 82.94 78 LYS A N 1
ATOM 603 C CA . LYS A 1 78 ? -15.716 5.327 23.024 1.00 82.94 78 LYS A CA 1
ATOM 604 C C . LYS A 1 78 ? -15.473 6.447 24.038 1.00 82.94 78 LYS A C 1
ATOM 606 O O . LYS A 1 78 ? -14.382 7.009 24.077 1.00 82.94 78 LYS A O 1
ATOM 611 N N . HIS A 1 79 ? -16.487 6.772 24.838 1.00 76.38 79 HIS A N 1
ATOM 612 C CA . HIS A 1 79 ? -16.327 7.605 26.033 1.00 76.38 79 HIS A CA 1
ATOM 613 C C . HIS A 1 79 ? -16.475 6.702 27.251 1.00 76.38 79 HIS A C 1
ATOM 615 O O . HIS A 1 79 ? -17.529 6.093 27.429 1.00 76.38 79 HIS A O 1
ATOM 621 N N . LEU A 1 80 ? -15.435 6.623 28.075 1.00 65.06 80 LEU A N 1
ATOM 622 C CA . LEU A 1 80 ? -15.530 6.059 29.414 1.00 65.06 80 LEU A CA 1
ATOM 623 C C . LEU A 1 80 ? -15.594 7.217 30.408 1.00 65.06 80 LEU A C 1
ATOM 625 O O . LEU A 1 80 ? -14.633 7.970 30.554 1.00 65.06 80 LEU A O 1
ATOM 629 N N . LEU A 1 81 ? -16.735 7.355 31.078 1.00 58.94 81 LEU A N 1
ATOM 630 C CA . LEU A 1 81 ? -16.859 8.169 32.283 1.00 58.94 81 LEU A CA 1
ATOM 631 C C . LEU A 1 81 ? -16.454 7.263 33.452 1.00 58.94 81 LEU A C 1
ATOM 633 O O . LEU A 1 81 ? -17.138 6.270 33.694 1.00 58.94 81 LEU A O 1
ATOM 637 N N . SER A 1 82 ? -15.341 7.541 34.138 1.00 57.78 82 SER A N 1
ATOM 638 C CA . SER A 1 82 ? -15.063 6.846 35.403 1.00 57.78 82 SER A CA 1
ATOM 639 C C . SER A 1 82 ? -15.954 7.468 36.471 1.00 57.78 82 SER A C 1
ATOM 641 O O . SER A 1 82 ? -15.806 8.661 36.719 1.00 57.78 82 SER A O 1
ATOM 643 N N . GLY A 1 83 ? -16.916 6.700 36.992 1.00 48.00 83 GLY A N 1
ATOM 644 C CA . GLY A 1 83 ? -17.818 7.097 38.080 1.00 48.00 83 GLY A CA 1
ATOM 645 C C . GLY A 1 83 ? -17.169 7.012 39.451 1.00 48.00 83 GLY A C 1
ATOM 646 O O . GLY A 1 83 ? -16.221 6.209 39.597 1.00 48.00 83 GLY A O 1
#

Sequence (83 aa):
AICERPWDFDIVTRKAFTVIGIEDINSDARLVEPVSSSESNHTVAWCCRTNGMITGELKLEKSGFTPGEKMNASYRKKHLLSG

Mean predicted aligned error: 12.19 Å